Protein AF-A0A662EDN8-F1 (afdb_monomer_lite)

Sequence (88 aa):
MGNMPFVVSMILVGLGFLALITRRNLIKLAIGISVIEMGVNLFLVSLGYVKGGIAPIYTYAPPGFKEMVFPTPQALTLTAIVIGLATT

Radius of gyration: 16.22 Å; chains: 1; bounding box: 39×15×45 Å

Secondary structure (DSSP, 8-state):
--SHHHHHHHHHHHHHHHHHHH--SHHHHHHHHHHHHHHHHHHHHHHT--TTPBPS-GGGPPTT---B--HHHHHHHHHHHHHHHHH-

Structure (mmCIF, N/CA/C/O backbone):
data_AF-A0A662EDN8-F1
#
_entry.id   AF-A0A662EDN8-F1
#
loop_
_atom_site.group_PDB
_atom_site.id
_atom_site.type_symbol
_atom_site.label_atom_id
_atom_site.label_alt_id
_atom_site.label_comp_id
_atom_site.label_asym_id
_atom_site.label_entity_id
_atom_site.label_seq_id
_atom_site.pdbx_PDB_ins_code
_atom_site.Cartn_x
_atom_site.Cartn_y
_atom_site.Cartn_z
_atom_site.occupancy
_atom_site.B_iso_or_equiv
_atom_site.auth_seq_id
_atom_site.auth_comp_id
_atom_site.auth_asym_id
_atom_site.auth_atom_id
_atom_site.pdbx_PDB_model_num
ATOM 1 N N . MET A 1 1 ? -7.323 -0.923 -19.403 1.00 54.69 1 MET A N 1
ATOM 2 C CA . MET A 1 1 ? -7.640 -1.008 -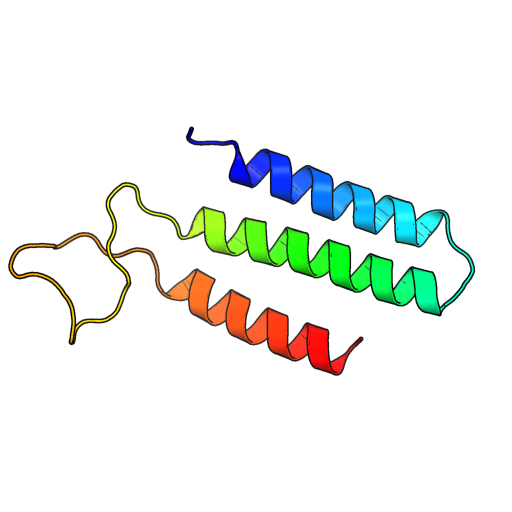17.960 1.00 54.69 1 MET A CA 1
ATOM 3 C C . MET A 1 1 ? -6.782 -0.015 -17.160 1.00 54.69 1 MET A C 1
ATOM 5 O O . MET A 1 1 ? -6.056 -0.422 -16.270 1.00 54.69 1 MET A O 1
ATOM 9 N N . GLY A 1 2 ? -6.810 1.286 -17.496 1.00 63.88 2 GLY A N 1
ATOM 10 C CA . GLY A 1 2 ? -5.833 2.260 -16.967 1.00 63.88 2 GLY A CA 1
ATOM 11 C C . GLY A 1 2 ? -6.105 2.775 -15.548 1.00 63.88 2 GLY A C 1
ATOM 12 O O . GLY A 1 2 ? -5.160 3.077 -14.836 1.00 63.88 2 GLY A O 1
ATOM 13 N N . ASN A 1 3 ? -7.374 2.814 -15.114 1.00 74.62 3 ASN A N 1
ATOM 14 C CA . ASN A 1 3 ? -7.762 3.485 -13.860 1.00 74.62 3 ASN A CA 1
ATOM 15 C C . ASN A 1 3 ? -8.379 2.559 -12.801 1.00 74.62 3 ASN A C 1
ATOM 17 O O . ASN A 1 3 ? -8.740 3.003 -11.715 1.00 74.62 3 ASN A O 1
ATOM 21 N N . MET A 1 4 ? -8.500 1.266 -13.107 1.00 79.38 4 MET A N 1
ATOM 22 C CA . MET A 1 4 ? -9.030 0.264 -12.182 1.00 79.38 4 MET A CA 1
ATOM 23 C C . MET A 1 4 ? -8.280 0.217 -10.834 1.00 79.38 4 MET A C 1
ATOM 25 O O . MET A 1 4 ? -8.962 0.183 -9.810 1.00 79.38 4 MET A O 1
ATOM 29 N N . PRO A 1 5 ? -6.930 0.295 -10.776 1.00 83.62 5 PRO A N 1
ATOM 30 C CA . PRO A 1 5 ? -6.229 0.278 -9.489 1.00 83.62 5 PRO A CA 1
ATOM 31 C C . PRO A 1 5 ? -6.523 1.513 -8.624 1.00 83.62 5 PRO A C 1
ATOM 33 O O . PRO A 1 5 ? -6.670 1.375 -7.412 1.00 83.62 5 PRO A O 1
ATOM 36 N N . PHE A 1 6 ? -6.710 2.696 -9.224 1.00 85.75 6 PHE A N 1
ATOM 37 C CA . PHE A 1 6 ? -7.072 3.904 -8.474 1.00 85.75 6 PHE A CA 1
ATOM 38 C C . PHE A 1 6 ? -8.449 3.770 -7.822 1.00 85.75 6 PHE A C 1
ATOM 40 O O . PHE A 1 6 ? -8.588 4.023 -6.627 1.00 85.75 6 PHE A O 1
ATOM 47 N N . VAL A 1 7 ? -9.450 3.292 -8.566 1.00 87.00 7 VAL A N 1
ATOM 48 C CA . VAL A 1 7 ? -10.806 3.090 -8.029 1.00 87.00 7 VAL A CA 1
ATOM 49 C C . VAL A 1 7 ? -10.798 2.069 -6.887 1.00 87.00 7 VAL A C 1
ATOM 51 O O . VAL A 1 7 ? -11.393 2.314 -5.840 1.00 87.00 7 VAL A O 1
ATOM 54 N N . VAL A 1 8 ? -10.076 0.957 -7.048 1.00 88.31 8 VAL A N 1
ATOM 55 C CA . VAL A 1 8 ? -9.971 -0.082 -6.011 1.00 88.31 8 VAL A CA 1
ATOM 56 C C . VAL A 1 8 ? -9.265 0.444 -4.758 1.00 88.31 8 VAL A C 1
ATOM 58 O O . VAL A 1 8 ? -9.756 0.213 -3.653 1.00 88.31 8 VAL A O 1
ATOM 61 N N . SER A 1 9 ? -8.169 1.198 -4.907 1.00 89.31 9 SER A N 1
ATOM 62 C CA . SER A 1 9 ? -7.476 1.811 -3.764 1.00 89.31 9 SER A CA 1
ATOM 63 C C . SER A 1 9 ? -8.380 2.769 -2.985 1.00 89.31 9 SER A C 1
ATOM 65 O O . SER A 1 9 ? -8.423 2.720 -1.757 1.00 89.31 9 SER A O 1
ATOM 67 N N . MET A 1 10 ? -9.178 3.577 -3.687 1.00 89.50 10 MET A N 1
ATOM 68 C CA . MET A 1 10 ? -10.086 4.541 -3.068 1.00 89.50 10 MET A CA 1
ATOM 69 C C . MET A 1 10 ? -11.232 3.850 -2.316 1.00 89.50 10 MET A C 1
ATOM 71 O O . MET A 1 10 ? -11.597 4.277 -1.221 1.00 89.50 10 MET A O 1
ATOM 75 N N . ILE A 1 11 ? -11.754 2.742 -2.857 1.00 91.44 11 ILE A N 1
ATOM 76 C CA . ILE A 1 11 ? -12.752 1.906 -2.176 1.00 91.44 11 ILE A CA 1
ATOM 77 C C . ILE A 1 11 ? -12.158 1.269 -0.913 1.00 91.44 11 ILE A C 1
ATOM 79 O O . ILE A 1 11 ? -12.804 1.296 0.132 1.00 91.44 11 ILE A O 1
ATOM 83 N N . LEU A 1 12 ? -10.935 0.731 -0.978 1.00 89.75 12 LEU A N 1
ATOM 84 C CA . LEU A 1 12 ? -10.258 0.128 0.179 1.00 89.75 12 LEU A CA 1
ATOM 85 C C . LEU A 1 12 ? -10.047 1.139 1.311 1.00 89.75 12 LEU A C 1
ATOM 87 O O . LEU A 1 12 ? -10.409 0.859 2.454 1.00 89.75 12 LEU A O 1
ATOM 91 N N . VAL A 1 13 ? -9.539 2.331 0.987 1.00 91.56 13 VAL A N 1
ATOM 92 C CA . VAL A 1 13 ? -9.371 3.415 1.967 1.00 91.56 13 VAL A CA 1
ATOM 93 C C . VAL A 1 13 ? -10.724 3.824 2.558 1.00 91.56 13 VAL A C 1
ATOM 95 O O . VAL A 1 13 ? -10.846 3.950 3.777 1.00 91.56 13 VAL A O 1
ATOM 98 N N . GLY A 1 14 ? -11.762 3.959 1.726 1.00 90.75 14 GLY A N 1
ATOM 99 C CA . GLY A 1 14 ? -13.118 4.274 2.182 1.00 90.75 14 GLY A CA 1
ATOM 100 C C . GLY A 1 14 ? -13.702 3.217 3.127 1.00 90.75 14 GLY A C 1
ATOM 101 O O . GLY A 1 14 ? -14.257 3.562 4.170 1.00 90.75 14 GLY A O 1
ATOM 102 N N . LEU A 1 15 ? -13.537 1.929 2.814 1.00 89.50 15 LEU A N 1
ATOM 103 C CA . LEU A 1 15 ? -13.986 0.823 3.666 1.00 89.50 15 LEU A CA 1
ATOM 104 C C . LEU A 1 15 ? -13.245 0.786 5.007 1.00 89.50 15 LEU A C 1
ATOM 106 O O . LEU A 1 15 ? -13.877 0.582 6.046 1.00 89.50 15 LEU A O 1
ATOM 110 N N . GLY A 1 16 ? -11.9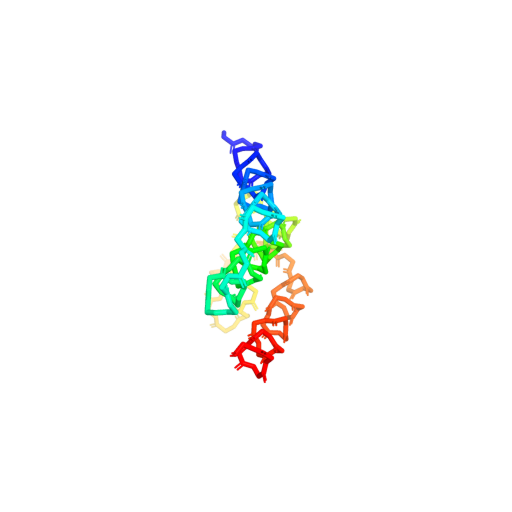32 1.020 5.000 1.00 87.94 16 GLY A N 1
ATOM 111 C CA . GLY A 1 16 ? -11.140 1.120 6.224 1.00 87.94 16 GLY A CA 1
ATOM 112 C C . GLY A 1 16 ? -11.583 2.292 7.109 1.00 87.94 16 GLY A C 1
ATOM 113 O O . GLY A 1 16 ? -11.750 2.131 8.319 1.00 87.94 16 GLY A O 1
ATOM 114 N N . PHE A 1 17 ? -11.900 3.442 6.506 1.00 89.56 17 PHE A N 1
ATOM 115 C CA . PHE A 1 17 ? -12.426 4.609 7.223 1.00 89.56 17 PHE A CA 1
ATOM 116 C C . PHE A 1 17 ? -13.808 4.342 7.841 1.00 89.56 17 PHE A C 1
ATOM 118 O O . PHE A 1 17 ? -14.059 4.672 9.003 1.00 89.56 17 PHE A O 1
ATOM 125 N N . LEU A 1 18 ? -14.697 3.673 7.099 1.00 88.31 18 LEU A N 1
ATOM 126 C CA . LEU A 1 18 ? -16.004 3.244 7.607 1.00 88.31 18 LEU A CA 1
ATOM 127 C C . LEU A 1 18 ? -15.866 2.256 8.773 1.00 88.31 18 LEU A C 1
ATOM 129 O O . LEU A 1 18 ? -16.622 2.339 9.748 1.00 88.31 18 LEU A O 1
ATOM 133 N N . ALA A 1 19 ? -14.897 1.339 8.701 1.00 86.50 19 ALA A N 1
ATOM 134 C CA . ALA A 1 19 ? -14.601 0.405 9.782 1.00 86.50 19 ALA A CA 1
ATOM 135 C C . ALA A 1 19 ? -14.114 1.131 11.047 1.00 86.50 19 ALA A C 1
ATOM 137 O O . ALA A 1 19 ? -14.541 0.764 12.145 1.00 86.50 19 ALA A O 1
ATOM 138 N N . LEU A 1 20 ? -13.307 2.186 10.891 1.00 86.50 20 LEU A N 1
ATOM 139 C CA . LEU A 1 20 ? -12.789 3.003 11.990 1.00 86.50 20 LEU A CA 1
ATOM 140 C C . LEU A 1 20 ? -13.905 3.733 12.756 1.00 86.50 20 LEU A C 1
ATOM 142 O O . LEU A 1 20 ? -13.921 3.733 13.983 1.00 86.50 20 LEU A O 1
ATOM 146 N N . ILE A 1 21 ? -14.867 4.321 12.038 1.00 85.88 21 ILE A N 1
ATOM 147 C CA . ILE A 1 21 ? -15.961 5.105 12.640 1.00 85.88 21 ILE A CA 1
ATOM 148 C C . ILE A 1 21 ? -17.028 4.198 13.271 1.00 85.88 21 ILE A C 1
ATOM 150 O O . ILE A 1 21 ? -17.581 4.502 14.327 1.00 85.88 21 ILE A O 1
ATOM 154 N N . THR A 1 22 ? -17.342 3.071 12.627 1.00 84.75 22 THR A N 1
ATOM 155 C CA . THR A 1 22 ? -18.496 2.236 13.009 1.00 84.75 22 THR A CA 1
ATOM 156 C C . THR A 1 22 ? -18.186 1.297 14.179 1.00 84.75 22 THR A C 1
ATOM 158 O O . THR A 1 22 ? -19.093 0.838 14.879 1.00 84.75 22 THR A O 1
ATOM 161 N N . ARG A 1 23 ? -16.916 0.933 14.393 1.00 83.19 23 ARG A N 1
ATOM 162 C CA . ARG A 1 23 ? -16.538 -0.118 15.349 1.00 83.19 23 ARG A CA 1
ATOM 163 C C . ARG A 1 23 ? -15.945 0.481 16.626 1.00 83.19 23 ARG A C 1
ATOM 165 O O . ARG A 1 23 ? -14.940 1.166 16.591 1.00 83.19 23 ARG A O 1
ATOM 172 N N . ARG A 1 24 ? -16.525 0.128 17.780 1.00 78.31 24 ARG A N 1
ATOM 173 C CA . ARG A 1 24 ? -15.988 0.473 19.116 1.00 78.31 24 ARG A CA 1
ATOM 174 C C . ARG A 1 24 ? -14.996 -0.546 19.688 1.00 78.31 24 ARG A C 1
ATOM 176 O O . ARG A 1 24 ? -14.382 -0.291 20.714 1.00 78.31 24 ARG A O 1
ATOM 183 N N . ASN A 1 25 ? -14.869 -1.717 19.063 1.00 89.12 25 ASN A N 1
ATOM 184 C CA . ASN A 1 25 ? -13.942 -2.753 19.517 1.00 89.12 25 ASN A CA 1
ATOM 185 C C . ASN A 1 25 ? -12.537 -2.464 18.971 1.00 89.12 25 ASN A C 1
ATOM 187 O O . ASN A 1 25 ? -12.375 -2.367 17.754 1.00 89.12 25 ASN A O 1
ATOM 191 N N . LEU A 1 26 ? -11.548 -2.391 19.865 1.00 85.88 26 LEU A N 1
ATOM 192 C CA . LEU A 1 26 ? -10.152 -2.081 19.551 1.00 85.88 26 LEU A CA 1
ATOM 193 C C . LEU A 1 26 ? -9.550 -3.026 18.500 1.00 85.88 26 LEU A C 1
ATOM 195 O O . LEU A 1 26 ? -8.882 -2.561 17.585 1.00 85.88 26 LEU A O 1
ATOM 199 N N . ILE A 1 27 ? -9.866 -4.325 18.545 1.00 87.06 27 ILE A N 1
ATOM 200 C CA . ILE A 1 27 ? -9.353 -5.294 17.556 1.00 87.06 27 ILE A CA 1
ATOM 201 C C . ILE A 1 27 ? -9.890 -4.978 16.153 1.00 87.06 27 ILE A C 1
ATOM 203 O O . ILE A 1 27 ? -9.167 -5.037 15.163 1.00 87.06 27 ILE A O 1
ATOM 207 N N . LYS A 1 28 ? -11.170 -4.599 16.050 1.00 84.50 28 LYS A N 1
ATOM 208 C CA . LYS A 1 28 ? -11.770 -4.225 14.759 1.00 84.50 28 LYS A CA 1
ATOM 209 C C . LYS A 1 28 ? -11.244 -2.883 14.256 1.00 84.50 28 LYS A C 1
ATOM 211 O O . LYS A 1 28 ? -11.226 -2.674 13.048 1.00 84.50 28 LYS A O 1
ATOM 216 N N . LEU A 1 29 ? -10.834 -2.002 15.169 1.00 86.81 29 LEU A N 1
ATOM 217 C CA . LEU A 1 29 ? -10.200 -0.733 14.837 1.00 86.81 29 LEU A CA 1
ATOM 218 C C . LEU A 1 29 ? -8.814 -0.964 14.215 1.00 86.81 29 LEU A C 1
ATOM 220 O O . LEU A 1 29 ? -8.555 -0.431 13.142 1.00 86.81 29 LEU A O 1
ATOM 224 N N . ALA A 1 30 ? -7.984 -1.820 14.826 1.00 89.00 30 ALA A N 1
ATOM 225 C CA . ALA A 1 30 ? -6.665 -2.190 14.304 1.00 89.00 30 ALA A CA 1
ATOM 226 C C . ALA A 1 30 ? -6.760 -2.785 12.889 1.00 89.00 30 ALA A C 1
ATOM 228 O 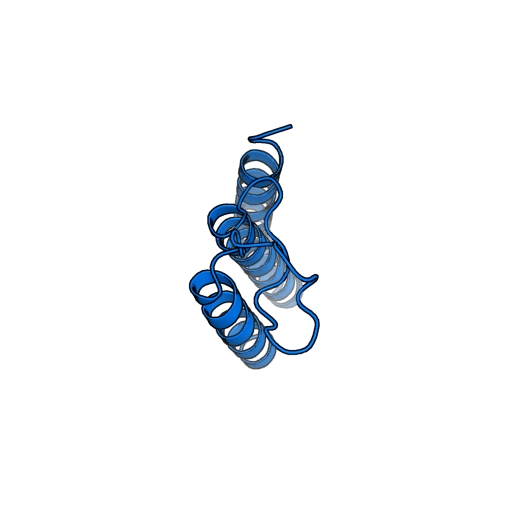O . ALA A 1 30 ? -6.099 -2.311 11.972 1.00 89.00 30 ALA A O 1
ATOM 229 N N . ILE A 1 31 ? -7.690 -3.725 12.671 1.00 88.88 31 ILE A N 1
ATOM 230 C CA . ILE A 1 31 ? -7.952 -4.289 11.335 1.00 88.88 31 ILE A CA 1
ATOM 231 C C . ILE A 1 31 ? -8.384 -3.196 10.341 1.00 88.88 31 ILE A C 1
ATOM 233 O O . ILE A 1 31 ? -7.967 -3.210 9.186 1.00 88.88 31 ILE A O 1
ATOM 237 N N . GLY A 1 32 ? -9.211 -2.237 10.773 1.00 88.62 32 GLY A N 1
ATOM 238 C CA . GLY A 1 32 ? -9.615 -1.099 9.944 1.00 88.62 32 GLY A CA 1
ATOM 239 C C . GLY A 1 32 ? -8.429 -0.237 9.505 1.00 88.62 32 GLY A C 1
ATOM 240 O O . GLY A 1 32 ? -8.360 0.140 8.336 1.00 88.62 32 GLY A O 1
ATOM 241 N N . ILE A 1 33 ? -7.476 0.015 10.407 1.00 90.12 33 ILE A N 1
ATOM 242 C CA . ILE A 1 33 ? -6.239 0.756 10.119 1.00 90.12 33 ILE A CA 1
ATOM 243 C C . ILE A 1 33 ? -5.381 -0.005 9.102 1.00 90.12 33 ILE A C 1
ATOM 245 O O . ILE A 1 33 ? -4.990 0.585 8.094 1.00 90.12 33 ILE A O 1
ATOM 249 N N . SER A 1 34 ? -5.179 -1.314 9.284 1.00 90.31 34 SER A N 1
ATOM 250 C CA . SER A 1 34 ? -4.417 -2.126 8.324 1.00 90.31 34 SER A CA 1
ATOM 251 C C . SER A 1 34 ? -5.051 -2.116 6.925 1.00 90.31 34 SER A C 1
ATOM 253 O O . SER A 1 34 ? -4.344 -2.067 5.920 1.00 90.31 34 SER A O 1
ATOM 255 N N . VAL A 1 35 ? -6.388 -2.097 6.825 1.00 91.62 35 VAL A N 1
ATOM 256 C CA . VAL A 1 35 ? -7.095 -1.997 5.532 1.00 91.62 35 VAL A CA 1
ATOM 257 C C . VAL A 1 35 ? -6.867 -0.640 4.855 1.00 91.62 35 VAL A C 1
ATOM 259 O O . VAL A 1 35 ? -6.667 -0.600 3.637 1.00 91.62 35 VAL A O 1
ATOM 262 N N . ILE A 1 36 ? -6.861 0.464 5.614 1.00 92.38 36 ILE A N 1
ATOM 263 C CA . ILE A 1 36 ? -6.519 1.795 5.078 1.00 92.38 36 ILE A CA 1
ATOM 264 C C . ILE A 1 36 ? -5.102 1.770 4.510 1.00 92.38 36 ILE A C 1
ATOM 266 O O . ILE A 1 36 ? -4.878 2.209 3.382 1.00 92.38 36 ILE A O 1
ATOM 270 N N . GLU A 1 37 ? -4.159 1.226 5.271 1.00 91.81 37 GLU A N 1
ATOM 271 C CA . GLU A 1 37 ? -2.756 1.174 4.886 1.00 91.81 37 GLU A CA 1
ATOM 272 C C . GLU A 1 37 ? -2.531 0.342 3.617 1.00 91.81 37 GLU A C 1
ATOM 274 O O . GLU A 1 37 ? -1.861 0.791 2.687 1.00 91.81 37 GLU A O 1
ATOM 279 N N . MET A 1 38 ? -3.176 -0.824 3.509 1.00 91.12 38 MET A N 1
ATOM 280 C CA . MET A 1 38 ? -3.173 -1.626 2.281 1.00 91.12 38 MET A CA 1
ATOM 281 C C . 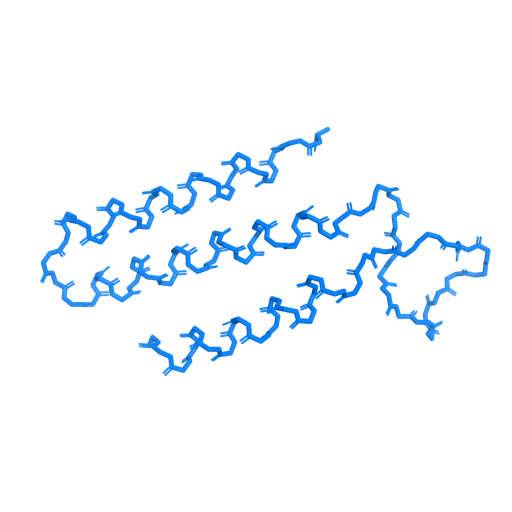MET A 1 38 ? -3.727 -0.844 1.080 1.00 91.12 38 MET A C 1
ATOM 283 O O . MET A 1 38 ? -3.170 -0.930 -0.016 1.00 91.12 38 MET A O 1
ATOM 287 N N . GLY A 1 39 ? -4.793 -0.059 1.275 1.00 91.88 39 GLY A N 1
ATOM 288 C CA . GLY A 1 39 ? -5.358 0.807 0.237 1.00 91.88 39 GLY A CA 1
ATOM 289 C C . GLY A 1 39 ? -4.387 1.898 -0.224 1.00 91.88 39 GLY A C 1
ATOM 290 O O . GLY A 1 39 ? -4.208 2.092 -1.429 1.00 91.88 39 GLY A O 1
ATOM 291 N N . VAL A 1 40 ? -3.708 2.563 0.714 1.00 91.62 40 VAL A N 1
ATOM 292 C CA . VAL A 1 40 ? -2.685 3.584 0.421 1.00 91.62 40 VAL A CA 1
ATOM 293 C C . VAL A 1 40 ? -1.469 2.969 -0.277 1.00 91.62 40 VAL A C 1
ATOM 295 O O . VAL A 1 40 ? -0.979 3.523 -1.261 1.00 91.62 40 VAL A O 1
ATOM 298 N N . ASN A 1 41 ? -1.015 1.796 0.163 1.00 92.44 41 ASN A N 1
ATOM 299 C CA . ASN A 1 41 ? 0.092 1.083 -0.471 1.00 92.44 41 ASN A CA 1
ATOM 300 C C . ASN A 1 41 ? -0.248 0.701 -1.920 1.00 92.44 41 ASN A C 1
ATOM 302 O O . ASN A 1 41 ? 0.563 0.920 -2.822 1.00 92.44 41 ASN A O 1
ATOM 306 N N . LEU A 1 42 ? -1.469 0.216 -2.177 1.00 89.81 42 LEU A N 1
ATOM 307 C CA . LEU A 1 42 ? -1.942 -0.075 -3.534 1.00 89.81 42 LEU A CA 1
ATOM 308 C C . LEU A 1 42 ? -1.967 1.188 -4.413 1.00 89.81 42 LEU A C 1
ATOM 310 O O . LEU A 1 42 ? -1.553 1.145 -5.575 1.00 89.81 42 LEU A O 1
ATOM 314 N N . PHE A 1 43 ? -2.414 2.316 -3.853 1.00 90.19 43 PHE A N 1
ATOM 315 C CA . PHE A 1 43 ? -2.412 3.608 -4.537 1.00 90.19 43 PHE A CA 1
ATOM 316 C C . PHE A 1 43 ? -0.990 4.032 -4.933 1.00 90.19 43 PHE A C 1
ATOM 318 O O . PHE A 1 43 ? -0.741 4.336 -6.101 1.00 90.19 43 PHE A O 1
ATOM 325 N N . LEU A 1 44 ? -0.034 3.967 -4.004 1.00 89.81 44 LEU A N 1
ATOM 326 C CA . LEU A 1 44 ? 1.365 4.319 -4.259 1.00 89.81 44 LEU A CA 1
ATOM 327 C C . LEU A 1 44 ? 2.010 3.443 -5.341 1.00 89.81 44 LEU A C 1
ATOM 329 O O . LEU A 1 44 ? 2.649 3.971 -6.252 1.00 89.81 44 LEU A O 1
ATOM 333 N N . VAL A 1 45 ? 1.809 2.122 -5.295 1.00 88.12 45 VAL A N 1
ATOM 334 C CA . VAL A 1 45 ? 2.335 1.214 -6.331 1.00 88.12 45 VAL A CA 1
ATOM 335 C C . VAL A 1 45 ? 1.732 1.538 -7.699 1.00 88.12 45 VAL A C 1
ATOM 337 O O . VAL A 1 45 ? 2.445 1.538 -8.703 1.00 88.12 45 VAL A O 1
ATOM 340 N N . SER A 1 46 ? 0.437 1.863 -7.751 1.00 87.00 46 SER A N 1
ATOM 341 C CA . SER A 1 46 ? -0.242 2.187 -9.009 1.00 87.00 46 SER A CA 1
ATOM 342 C C . SER A 1 46 ? 0.268 3.474 -9.672 1.00 87.00 46 SER A C 1
ATOM 344 O O . SER A 1 46 ? 0.289 3.542 -10.899 1.00 87.00 46 SER A O 1
ATOM 346 N N . LEU A 1 47 ? 0.756 4.451 -8.894 1.00 86.12 47 LEU A N 1
ATOM 347 C CA . LEU A 1 47 ? 1.391 5.670 -9.418 1.00 86.12 47 LEU A CA 1
ATOM 348 C C . LEU A 1 47 ? 2.756 5.401 -10.063 1.00 86.12 47 LEU A C 1
ATOM 350 O O . LEU A 1 47 ? 3.149 6.099 -10.994 1.00 86.12 47 LEU A O 1
ATOM 354 N N . GLY A 1 48 ? 3.484 4.398 -9.571 1.00 81.75 48 GLY A N 1
ATOM 355 C CA . GLY A 1 48 ? 4.789 4.009 -10.111 1.00 81.75 48 GLY A CA 1
ATOM 356 C C . GLY A 1 48 ? 4.719 3.141 -11.366 1.00 81.75 48 GLY A C 1
ATOM 357 O O . GLY A 1 48 ? 5.761 2.844 -11.955 1.00 81.75 48 GLY A O 1
ATOM 358 N N . TYR A 1 49 ? 3.518 2.711 -11.765 1.00 82.19 49 TYR A N 1
ATOM 359 C CA . TYR A 1 49 ? 3.331 1.799 -12.883 1.00 82.19 49 TYR A CA 1
ATOM 360 C C . TYR A 1 49 ? 3.509 2.508 -14.230 1.00 82.19 49 TYR A C 1
ATOM 362 O O . TYR A 1 49 ? 2.807 3.461 -14.562 1.00 82.19 49 TYR A O 1
ATOM 370 N N . VAL A 1 50 ? 4.421 1.977 -15.041 1.00 76.19 50 VAL A N 1
ATOM 371 C CA . VAL A 1 50 ? 4.678 2.403 -16.419 1.00 76.19 50 VAL A CA 1
ATOM 372 C C . VAL A 1 50 ? 4.211 1.285 -17.346 1.00 76.19 50 VAL A C 1
ATOM 374 O O . VAL A 1 50 ? 4.547 0.116 -17.149 1.00 76.19 50 VAL A O 1
ATOM 377 N N . LYS A 1 51 ? 3.400 1.623 -18.354 1.00 72.06 51 LYS A N 1
ATOM 378 C CA . LYS A 1 51 ? 2.821 0.640 -19.279 1.00 72.06 51 LYS A CA 1
ATOM 379 C C . LYS A 1 51 ? 3.932 -0.027 -20.096 1.00 72.06 51 LYS A C 1
ATOM 381 O O . LYS A 1 51 ? 4.557 0.632 -20.908 1.00 72.06 51 LYS A O 1
ATOM 386 N N . GLY A 1 52 ? 4.127 -1.333 -19.911 1.00 71.75 52 GLY A N 1
ATOM 387 C CA . GLY A 1 52 ? 5.207 -2.079 -20.573 1.00 71.75 52 GLY A CA 1
ATOM 388 C C . GLY A 1 52 ? 6.568 -1.976 -19.874 1.00 71.75 52 GLY A C 1
ATOM 389 O O . GLY A 1 52 ? 7.543 -2.523 -20.381 1.00 71.75 52 GLY A O 1
ATOM 390 N N . GLY A 1 53 ? 6.628 -1.322 -18.708 1.00 71.88 53 GLY A N 1
ATOM 391 C CA . GLY A 1 53 ? 7.843 -1.219 -17.913 1.00 71.88 53 GLY A CA 1
ATOM 392 C C . GLY A 1 53 ? 8.231 -2.551 -17.273 1.00 71.88 53 GLY A C 1
ATOM 393 O O . GLY A 1 53 ? 7.385 -3.271 -16.738 1.00 71.88 53 GLY A O 1
ATOM 394 N N . ILE A 1 54 ? 9.523 -2.866 -17.302 1.00 76.94 54 ILE A N 1
ATOM 395 C CA . ILE A 1 54 ? 10.091 -4.011 -16.580 1.00 76.94 54 ILE A CA 1
ATOM 396 C C . ILE A 1 54 ? 10.398 -3.637 -15.124 1.00 76.94 54 ILE A C 1
ATOM 398 O O . ILE A 1 54 ? 10.528 -2.456 -14.789 1.00 76.94 54 ILE A O 1
ATOM 402 N N . ALA A 1 55 ? 10.532 -4.644 -14.255 1.00 78.56 55 ALA A N 1
ATOM 403 C 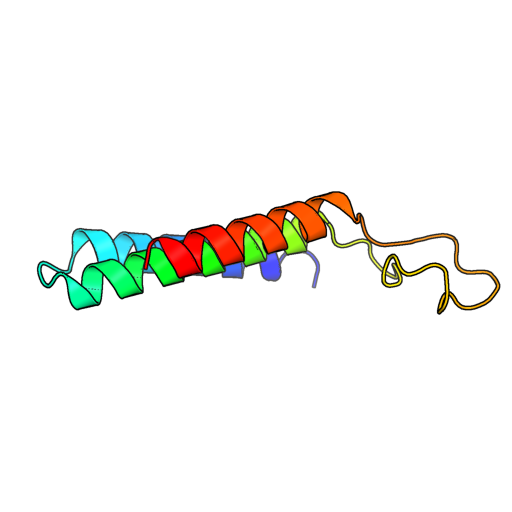CA . ALA A 1 55 ? 10.991 -4.436 -12.883 1.00 78.56 55 ALA A CA 1
ATOM 404 C C . ALA A 1 55 ? 12.359 -3.716 -12.875 1.00 78.56 55 ALA A C 1
ATOM 406 O O . ALA A 1 55 ? 13.200 -4.027 -13.724 1.00 78.56 55 ALA A O 1
ATOM 407 N N . PRO A 1 56 ? 12.615 -2.786 -11.934 1.00 74.38 56 PRO A N 1
ATOM 408 C CA . PRO A 1 56 ? 13.834 -1.981 -11.903 1.00 74.38 56 PRO A CA 1
ATOM 409 C C . PRO A 1 56 ? 14.999 -2.780 -11.300 1.00 74.38 56 PRO A C 1
ATOM 411 O O . PRO A 1 56 ? 15.560 -2.432 -10.263 1.00 74.38 56 PRO A O 1
ATOM 414 N N . ILE A 1 57 ? 15.343 -3.895 -11.945 1.00 79.69 57 ILE A N 1
ATOM 415 C CA . ILE A 1 57 ? 16.421 -4.803 -11.559 1.00 79.69 57 ILE A CA 1
ATOM 416 C C . ILE A 1 57 ? 17.353 -4.945 -12.761 1.00 79.69 57 ILE A C 1
ATOM 418 O O . ILE A 1 57 ? 17.091 -5.715 -13.685 1.00 79.69 57 ILE A O 1
ATOM 422 N N . TYR A 1 58 ? 18.463 -4.204 -12.743 1.00 73.44 58 TYR A N 1
ATOM 423 C CA . TYR A 1 58 ? 19.421 -4.164 -13.855 1.00 73.44 58 TYR A CA 1
ATOM 424 C C . TYR A 1 58 ? 20.026 -5.534 -14.197 1.00 73.44 58 TYR A C 1
ATOM 426 O O . TYR A 1 58 ? 20.258 -5.821 -15.365 1.00 73.44 58 TYR A O 1
ATOM 434 N N . THR A 1 59 ? 20.242 -6.401 -13.205 1.00 73.94 59 THR A N 1
ATOM 435 C CA . THR A 1 59 ? 20.880 -7.718 -13.391 1.00 73.94 59 THR A CA 1
ATOM 436 C C . THR A 1 59 ? 20.043 -8.699 -14.222 1.00 73.94 59 THR A C 1
ATOM 438 O O . THR A 1 59 ? 20.603 -9.605 -14.828 1.00 73.94 59 THR A O 1
ATOM 441 N N . TYR A 1 60 ? 18.720 -8.516 -14.277 1.00 69.31 60 TYR A N 1
ATOM 442 C CA . TYR A 1 60 ? 17.785 -9.387 -15.005 1.00 69.31 60 TYR A CA 1
ATOM 443 C C . TYR A 1 60 ? 17.091 -8.668 -16.175 1.00 69.31 60 TYR A C 1
ATOM 445 O O . TYR A 1 60 ? 16.094 -9.161 -16.704 1.00 69.31 60 TYR A O 1
ATOM 453 N N . ALA A 1 61 ? 17.585 -7.493 -16.580 1.00 66.88 61 ALA A N 1
ATOM 454 C CA . ALA A 1 61 ? 16.974 -6.717 -17.651 1.00 66.88 61 ALA A CA 1
ATOM 455 C C . ALA A 1 61 ? 17.215 -7.388 -19.023 1.00 66.88 61 ALA A C 1
ATOM 457 O O . ALA A 1 61 ? 18.369 -7.652 -19.375 1.00 66.88 61 ALA A O 1
ATOM 458 N N . PRO A 1 62 ? 16.166 -7.647 -19.831 1.00 69.69 62 PRO A N 1
ATOM 459 C CA . PRO A 1 62 ? 16.343 -8.142 -21.190 1.00 69.69 62 PRO A CA 1
ATOM 460 C C . PRO A 1 62 ? 17.133 -7.128 -22.036 1.00 69.69 62 PRO A C 1
ATOM 462 O O . PRO A 1 62 ? 16.885 -5.919 -21.929 1.00 69.69 62 PRO A O 1
ATOM 465 N N . PRO A 1 63 ? 18.056 -7.577 -22.906 1.00 61.09 63 PRO A N 1
ATOM 466 C CA . PRO A 1 63 ? 18.814 -6.675 -23.765 1.00 61.09 63 PRO A CA 1
ATOM 467 C C . PRO A 1 63 ? 17.859 -5.885 -24.674 1.00 61.09 63 PRO A C 1
ATOM 469 O O . PRO A 1 63 ? 17.087 -6.464 -25.433 1.00 61.09 63 PRO A O 1
ATOM 472 N N . GLY A 1 64 ? 17.901 -4.551 -24.577 1.00 63.09 64 GLY A N 1
ATOM 473 C CA . GLY A 1 64 ? 17.102 -3.635 -25.404 1.00 63.09 64 GLY A CA 1
ATOM 474 C C . GLY A 1 64 ? 15.897 -2.978 -24.719 1.00 63.09 64 GLY A C 1
ATOM 475 O O . GLY A 1 64 ? 15.313 -2.067 -25.307 1.00 63.09 64 GLY A O 1
ATOM 476 N N . PHE A 1 65 ? 15.544 -3.350 -23.483 1.00 60.84 65 PHE A N 1
ATOM 477 C CA . PHE A 1 65 ? 14.479 -2.666 -22.735 1.00 60.84 65 PHE A CA 1
ATOM 478 C C . PHE A 1 65 ? 15.008 -1.423 -22.009 1.00 60.84 65 PHE A C 1
ATOM 480 O O . PHE A 1 65 ? 15.862 -1.519 -21.130 1.00 60.84 65 PHE A O 1
ATOM 487 N N . LYS A 1 66 ? 14.488 -0.245 -22.380 1.00 63.09 66 LYS A N 1
ATOM 488 C CA . LYS A 1 66 ? 14.829 1.050 -21.760 1.00 63.09 66 LYS A CA 1
ATOM 489 C C . LYS A 1 66 ? 13.806 1.543 -20.736 1.00 63.09 66 LYS A C 1
ATOM 491 O O . LYS A 1 66 ? 14.141 2.403 -19.929 1.00 63.09 66 LYS A O 1
ATOM 496 N N . GLU A 1 67 ? 12.579 1.031 -20.764 1.00 68.88 67 GLU A N 1
ATOM 497 C CA . GLU A 1 67 ? 11.508 1.501 -19.883 1.00 68.88 67 GLU A CA 1
ATOM 498 C C . GLU A 1 67 ? 11.406 0.612 -18.643 1.00 68.88 67 GLU A C 1
ATOM 500 O O . GLU A 1 67 ? 11.019 -0.554 -18.713 1.00 68.88 67 GLU A O 1
ATOM 505 N N . MET A 1 68 ? 11.772 1.176 -17.494 1.00 78.00 68 MET A N 1
ATOM 506 C CA . MET A 1 68 ? 11.608 0.559 -16.179 1.00 78.00 68 MET A CA 1
ATOM 507 C C . MET A 1 68 ? 10.498 1.282 -15.423 1.00 78.00 68 MET A C 1
ATOM 509 O O . MET A 1 68 ? 10.314 2.491 -15.578 1.00 78.00 68 MET A O 1
ATOM 513 N N . VAL A 1 69 ? 9.763 0.550 -14.588 1.00 80.88 69 VAL A N 1
ATOM 514 C CA . VAL A 1 69 ? 8.834 1.185 -13.643 1.00 80.88 69 VAL A CA 1
ATOM 515 C C . VAL A 1 69 ? 9.601 2.009 -12.610 1.00 80.88 69 VAL A C 1
ATOM 517 O O . VAL A 1 69 ? 10.767 1.730 -12.316 1.00 80.88 69 VAL A O 1
ATOM 520 N N . PHE A 1 70 ? 8.954 3.030 -12.046 1.00 82.62 70 PHE A N 1
ATOM 521 C CA . PHE A 1 70 ? 9.628 3.910 -11.098 1.00 82.62 70 PHE A CA 1
ATOM 522 C C . PHE A 1 70 ? 10.011 3.145 -9.818 1.00 82.62 70 PHE A C 1
ATOM 524 O O . PHE A 1 70 ? 9.138 2.554 -9.179 1.00 82.62 70 PHE A O 1
ATOM 531 N N . PRO A 1 71 ? 11.289 3.185 -9.393 1.00 83.81 71 PRO A N 1
ATOM 532 C CA . PRO A 1 71 ? 11.726 2.514 -8.169 1.00 83.81 71 PRO A CA 1
ATOM 533 C C . PRO A 1 71 ? 11.340 3.292 -6.903 1.00 83.81 71 PRO A C 1
ATOM 535 O O . PRO A 1 71 ? 11.299 2.731 -5.809 1.00 83.81 71 PRO A O 1
ATOM 538 N N . THR A 1 72 ? 11.038 4.590 -7.025 1.00 88.00 72 THR A N 1
ATOM 539 C CA . THR A 1 72 ? 10.758 5.453 -5.871 1.00 88.00 72 THR A CA 1
ATOM 540 C C . THR A 1 72 ? 9.472 5.072 -5.129 1.00 88.00 72 THR A C 1
ATOM 542 O O . THR A 1 72 ? 9.543 4.957 -3.902 1.00 88.00 72 THR A O 1
ATOM 545 N N . PRO A 1 73 ? 8.323 4.774 -5.780 1.00 89.69 73 PRO A N 1
ATOM 546 C CA . PRO A 1 73 ? 7.126 4.371 -5.048 1.00 89.69 73 PRO A CA 1
ATOM 547 C C . PRO A 1 73 ? 7.279 2.978 -4.435 1.00 89.69 73 PRO A C 1
ATOM 549 O O . PRO A 1 73 ? 6.722 2.721 -3.376 1.00 89.69 73 PRO A O 1
ATOM 552 N N . GLN A 1 74 ? 8.089 2.101 -5.038 1.00 86.94 74 GLN A N 1
ATOM 553 C CA . GLN A 1 74 ? 8.370 0.767 -4.500 1.00 86.94 74 GLN A CA 1
ATOM 554 C C . GLN A 1 74 ? 9.132 0.849 -3.172 1.00 86.94 74 GLN A C 1
ATOM 556 O O . GLN A 1 74 ? 8.707 0.253 -2.182 1.00 86.94 74 GLN A O 1
ATOM 561 N N . ALA A 1 75 ? 10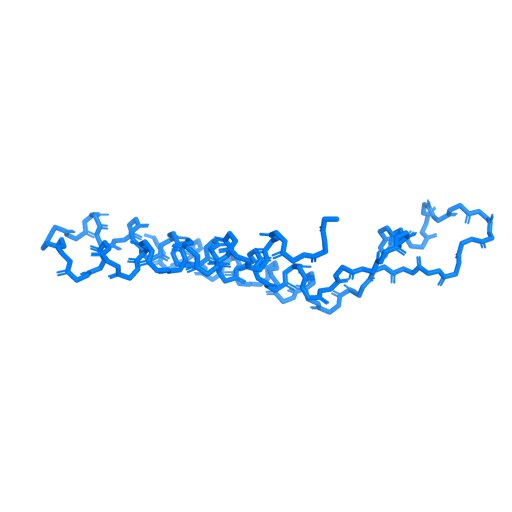.199 1.651 -3.111 1.00 90.62 75 ALA A N 1
ATOM 562 C CA . ALA A 1 75 ? 10.943 1.882 -1.871 1.00 90.62 75 ALA A CA 1
ATOM 563 C C . ALA A 1 75 ? 10.072 2.532 -0.776 1.00 90.62 75 ALA A C 1
ATOM 565 O O . ALA A 1 75 ? 10.142 2.143 0.395 1.00 90.62 75 ALA A O 1
ATOM 566 N N . LEU A 1 76 ? 9.205 3.476 -1.163 1.00 92.50 76 LEU A N 1
ATOM 567 C CA . LEU A 1 76 ? 8.264 4.116 -0.243 1.00 92.50 76 LEU A CA 1
ATOM 568 C C . LEU A 1 76 ? 7.256 3.105 0.322 1.00 92.50 76 LEU A C 1
ATOM 570 O O . LEU A 1 76 ? 7.039 3.069 1.531 1.00 92.50 76 LEU A O 1
ATOM 574 N N . THR A 1 77 ? 6.692 2.243 -0.529 1.00 92.75 77 THR A N 1
ATOM 575 C CA . THR A 1 77 ? 5.721 1.220 -0.105 1.00 92.75 77 THR A CA 1
ATOM 576 C C . THR A 1 77 ? 6.337 0.169 0.811 1.00 92.75 77 THR A C 1
ATOM 578 O O . THR A 1 77 ? 5.692 -0.253 1.764 1.00 92.75 77 THR A O 1
ATOM 581 N N . LEU A 1 78 ? 7.598 -0.216 0.590 1.00 92.00 78 LEU A N 1
ATOM 582 C CA . LEU A 1 78 ? 8.280 -1.187 1.448 1.00 92.00 78 LEU A CA 1
ATOM 583 C C . LEU A 1 78 ? 8.505 -0.629 2.858 1.00 92.00 78 LEU A C 1
ATOM 585 O O . LEU A 1 78 ? 8.284 -1.331 3.841 1.00 92.00 78 LEU A O 1
ATOM 589 N N . THR A 1 79 ? 8.873 0.650 2.958 1.00 94.38 79 THR A N 1
ATOM 590 C CA . THR A 1 79 ? 8.983 1.343 4.251 1.00 94.38 79 THR A CA 1
ATOM 591 C C . THR A 1 79 ? 7.625 1.463 4.939 1.00 94.38 79 THR A C 1
ATOM 593 O O . THR A 1 79 ? 7.525 1.197 6.135 1.00 94.38 79 THR A O 1
ATOM 596 N N . ALA A 1 80 ? 6.578 1.826 4.188 1.00 91.06 80 ALA A N 1
ATOM 597 C CA . ALA A 1 80 ? 5.225 1.949 4.723 1.00 91.06 80 ALA A CA 1
ATOM 598 C C . ALA A 1 80 ? 4.744 0.627 5.340 1.00 91.06 80 ALA A C 1
ATOM 600 O O . ALA A 1 80 ? 4.367 0.624 6.504 1.00 91.06 80 ALA A O 1
ATOM 601 N N . ILE A 1 81 ? 4.898 -0.497 4.627 1.00 92.50 81 ILE A N 1
ATOM 602 C CA . ILE A 1 81 ? 4.515 -1.833 5.117 1.00 92.50 81 ILE A CA 1
ATOM 603 C C . ILE A 1 81 ? 5.193 -2.173 6.452 1.00 92.50 81 ILE A C 1
ATOM 605 O O . ILE A 1 81 ? 4.550 -2.727 7.338 1.00 92.50 81 ILE A O 1
ATOM 609 N N . VAL A 1 82 ? 6.482 -1.855 6.617 1.00 94.81 82 VAL A N 1
ATOM 610 C CA . VAL A 1 82 ? 7.209 -2.136 7.870 1.00 94.81 82 VAL A CA 1
ATOM 611 C C . VAL A 1 82 ? 6.687 -1.276 9.025 1.00 94.81 82 VAL A C 1
ATOM 613 O O . VAL A 1 82 ? 6.569 -1.771 10.145 1.00 94.81 82 VAL A O 1
ATOM 616 N N . ILE A 1 83 ? 6.333 -0.013 8.765 1.00 92.88 83 ILE A N 1
ATOM 617 C CA . ILE A 1 83 ? 5.711 0.869 9.766 1.00 92.88 83 ILE A CA 1
ATOM 618 C C . ILE A 1 83 ? 4.331 0.331 10.167 1.00 92.88 83 ILE A C 1
ATOM 620 O O . ILE A 1 83 ? 4.024 0.271 11.359 1.00 92.88 83 ILE A O 1
ATOM 624 N N . GLY A 1 84 ? 3.523 -0.118 9.207 1.00 87.88 84 GLY A N 1
ATOM 625 C CA . GLY A 1 84 ? 2.238 -0.763 9.467 1.00 87.88 84 GLY A CA 1
ATOM 626 C C . GLY A 1 84 ? 2.328 -1.984 10.357 1.00 87.88 84 GLY A C 1
ATOM 627 O O . GLY A 1 84 ? 1.603 -2.106 11.343 1.00 87.88 84 GLY A O 1
ATOM 628 N N . LEU A 1 85 ? 3.284 -2.856 10.043 1.00 89.56 85 LEU A N 1
ATOM 629 C CA . LEU A 1 85 ? 3.555 -4.077 10.799 1.00 89.56 85 LEU A CA 1
ATOM 630 C C . LEU A 1 85 ? 4.050 -3.794 12.225 1.00 89.56 85 LEU A C 1
ATOM 632 O O . LEU A 1 85 ? 3.823 -4.602 13.113 1.00 89.56 85 LEU A O 1
ATOM 636 N N . ALA A 1 86 ? 4.731 -2.668 12.449 1.00 90.12 86 ALA A N 1
ATOM 637 C CA . ALA A 1 86 ? 5.187 -2.260 13.777 1.00 90.12 86 ALA A CA 1
ATOM 638 C C . ALA A 1 86 ? 4.103 -1.548 14.608 1.00 90.12 86 ALA A C 1
ATOM 640 O O . ALA A 1 86 ? 4.215 -1.488 15.831 1.00 90.12 86 ALA A O 1
ATOM 641 N N . THR A 1 87 ? 3.099 -0.955 13.954 1.00 85.94 87 THR A N 1
ATOM 642 C CA . THR A 1 87 ? 2.041 -0.161 14.605 1.00 85.94 87 THR A CA 1
ATOM 643 C C . THR A 1 87 ? 0.747 -0.938 14.838 1.00 85.94 87 THR A C 1
ATOM 645 O O . THR A 1 87 ? -0.008 -0.569 15.740 1.00 85.94 87 THR A O 1
ATOM 648 N N . THR A 1 88 ? 0.493 -1.982 14.044 1.00 81.69 88 THR A N 1
ATOM 649 C CA . THR A 1 88 ? -0.637 -2.916 14.197 1.00 81.69 88 THR A CA 1
ATOM 650 C C . THR A 1 88 ? -0.297 -4.017 15.194 1.00 81.69 88 THR A C 1
ATOM 652 O O . THR A 1 88 ? -1.160 -4.304 16.055 1.00 81.69 88 THR A O 1
#

pLDDT: mean 83.73, std 9.06, range [54.69, 94.81]

Foldseek 3Di:
DLCVLVVVLVVQLVQLVVQCVVDPDPVSVLVSVVSNLVSVLSVLQSVQDDVVADDPDPVPDDPPDPHHGDCVSVVVSVVSVVVSVVVD